Protein AF-A0A7S1I0Z5-F1 (afdb_monomer_lite)

Secondary structure (DSSP, 8-state):
--PPP-PPPHHHHHHHHHHHHHHHHHHHHHHHTT----------------------------S-----TTS--------HHHHHHHHHHHHHHTS-BTTB--GGGTS---HHHHT-TTHHHH-SS---HHHHHHHHHT-

Organism: NCBI:txid73025

Foldseek 3Di:
DDDPPDDPDPVVVVVVVVVVVVVVVVVVVVVVVVPDDDDDDPDPDDDPPPPDPPPPPPPPPPPPPPPPPPDDDPPPVCPVVVLVVVLVVLVVLPDDDVVDDSVCQADWDDCVVVVNVCCCVVPVDTHGSVVVNVVSVVD

InterPro domains:
  IPR001487 Bromodomain [PF00439] (101-138)
  IPR001487 Bromodomain [PR00503] (100-113)
  IPR001487 Bromodomain [PR00503] (116-132)
  IPR001487 Bromodomain [PS50014] (104-139)
  IPR036427 Bromodomain-like superfamily [G3DSA:1.20.920.10] (64-139)
  IPR036427 Bromodomain-like superfamily [SSF47370] (80-138)

Structure (mmCIF, N/CA/C/O backbone):
data_AF-A0A7S1I0Z5-F1
#
_entry.id   AF-A0A7S1I0Z5-F1
#
loop_
_atom_site.group_PDB
_atom_site.id
_atom_site.type_symbol
_atom_site.label_atom_id
_atom_site.label_alt_id
_atom_site.label_comp_id
_atom_site.label_asym_id
_atom_site.label_entity_id
_atom_site.label_seq_id
_atom_site.pdbx_PDB_ins_code
_atom_site.Cartn_x
_atom_site.Cartn_y
_atom_site.Cartn_z
_atom_site.occupancy
_atom_site.B_iso_or_equiv
_atom_site.auth_seq_id
_atom_site.auth_comp_id
_atom_site.auth_asym_id
_atom_site.auth_atom_id
_atom_site.pdbx_PDB_model_num
ATOM 1 N N . SER A 1 1 ? 22.969 24.086 43.406 1.00 41.25 1 SER A N 1
ATOM 2 C CA . SER A 1 1 ? 24.253 24.355 42.735 1.00 41.25 1 SER A CA 1
ATOM 3 C C . SER A 1 1 ? 24.110 23.942 41.281 1.00 41.25 1 SER A C 1
ATOM 5 O O . SER A 1 1 ? 24.005 22.753 41.014 1.00 41.25 1 SER A O 1
ATOM 7 N N . SER A 1 2 ? 23.937 24.904 40.372 1.00 49.56 2 SER A N 1
ATOM 8 C CA . SER A 1 2 ? 23.785 24.646 38.935 1.00 49.56 2 SER A CA 1
ATOM 9 C C . SER A 1 2 ? 25.154 24.818 38.287 1.00 49.56 2 SER A C 1
ATOM 11 O O . SER A 1 2 ? 25.699 25.920 38.297 1.00 49.56 2 SER A O 1
ATOM 13 N N . VAL A 1 3 ? 25.748 23.727 37.805 1.00 53.19 3 VAL A N 1
ATOM 14 C CA . VAL A 1 3 ? 27.011 23.775 37.058 1.00 53.19 3 VAL A CA 1
ATOM 15 C C . VAL A 1 3 ? 26.687 24.318 35.661 1.00 53.19 3 VAL A C 1
ATOM 17 O O . VAL A 1 3 ? 25.882 23.696 34.965 1.00 53.19 3 VAL A O 1
ATOM 20 N N . PRO A 1 4 ? 27.258 25.453 35.221 1.00 53.59 4 PRO A N 1
ATOM 21 C CA . PRO A 1 4 ? 27.030 25.932 33.863 1.00 53.59 4 PRO A CA 1
ATOM 22 C C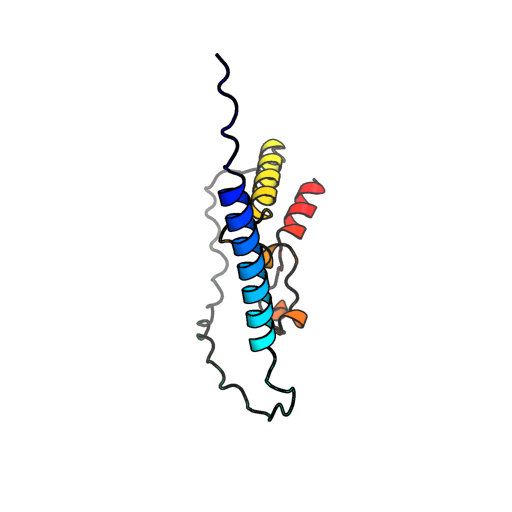 . PRO A 1 4 ? 27.631 24.940 32.850 1.00 53.59 4 PRO A C 1
ATOM 24 O O . PRO A 1 4 ? 28.659 24.315 33.138 1.00 53.59 4 PRO A O 1
ATOM 27 N N . PRO A 1 5 ? 27.028 24.774 31.658 1.00 59.75 5 PRO A N 1
ATOM 28 C CA . PRO A 1 5 ? 27.592 23.908 30.630 1.00 59.75 5 PRO A CA 1
ATOM 29 C C . PRO A 1 5 ? 28.998 24.400 30.273 1.00 59.75 5 PRO A C 1
ATOM 31 O O . PRO A 1 5 ? 29.197 25.593 30.039 1.00 59.75 5 PRO A O 1
ATOM 34 N N . ARG A 1 6 ? 29.978 23.482 30.255 1.00 69.00 6 ARG A N 1
ATOM 35 C CA . ARG A 1 6 ? 31.368 23.785 29.883 1.00 69.00 6 ARG A CA 1
ATOM 36 C C . ARG A 1 6 ? 31.373 24.507 28.540 1.00 69.00 6 ARG A C 1
ATOM 38 O O . ARG A 1 6 ? 31.072 23.909 27.508 1.00 69.00 6 ARG A O 1
ATOM 45 N N . THR A 1 7 ? 31.737 25.781 28.556 1.00 73.19 7 THR A N 1
ATOM 46 C CA . THR A 1 7 ? 32.052 26.514 27.338 1.00 73.19 7 THR A CA 1
ATOM 47 C C . THR A 1 7 ? 33.266 25.834 26.709 1.00 73.19 7 THR A C 1
ATOM 49 O O . THR A 1 7 ? 34.292 25.623 27.358 1.00 73.19 7 THR A O 1
ATOM 52 N N . MET A 1 8 ? 33.132 25.380 25.462 1.00 75.06 8 MET A N 1
ATOM 53 C CA . MET A 1 8 ? 34.279 24.837 24.740 1.00 75.06 8 MET A CA 1
ATOM 54 C C . MET A 1 8 ? 35.294 25.955 24.520 1.00 75.06 8 MET A C 1
ATOM 56 O O . MET A 1 8 ? 34.920 27.063 24.135 1.00 75.06 8 MET A O 1
ATOM 60 N N . ASP A 1 9 ? 36.567 25.635 24.740 1.00 86.12 9 ASP A N 1
ATOM 61 C CA . ASP A 1 9 ? 37.689 26.510 24.414 1.00 86.12 9 ASP A CA 1
ATOM 62 C C . ASP A 1 9 ? 37.530 27.055 22.974 1.00 86.12 9 ASP A C 1
ATOM 64 O O . ASP A 1 9 ? 37.335 26.258 22.042 1.00 86.12 9 ASP A O 1
ATOM 68 N N . PRO A 1 10 ? 37.591 28.387 22.765 1.00 82.75 10 PRO A N 1
ATOM 69 C CA . PRO A 1 10 ? 37.510 29.009 21.447 1.00 82.75 10 PRO A CA 1
ATOM 70 C C . PRO A 1 10 ? 38.443 28.383 20.403 1.00 82.75 10 PRO A C 1
ATOM 72 O O . PRO A 1 10 ? 38.067 28.302 19.232 1.00 82.75 10 PRO A O 1
ATOM 75 N N . ALA A 1 11 ? 39.624 27.903 20.807 1.00 85.69 11 ALA A N 1
ATOM 76 C CA . ALA A 1 11 ? 40.563 27.228 19.915 1.00 85.69 11 ALA A CA 1
ATOM 77 C C . ALA A 1 11 ? 40.014 25.878 19.430 1.00 85.69 11 ALA A C 1
ATOM 79 O O . ALA A 1 11 ? 39.984 25.616 18.229 1.00 85.69 11 ALA A O 1
ATOM 80 N N . LYS A 1 12 ? 39.465 25.062 20.339 1.00 83.12 12 LYS A N 1
ATOM 81 C CA . LYS A 1 12 ? 38.827 23.779 19.990 1.00 83.12 12 LYS A CA 1
ATOM 82 C C . LYS A 1 12 ? 37.587 23.965 19.122 1.00 83.12 12 LYS A C 1
ATOM 84 O O . LYS A 1 12 ? 37.318 23.144 18.250 1.00 83.12 12 LYS A O 1
ATOM 89 N N . ARG A 1 13 ? 36.837 25.051 19.331 1.00 83.06 13 ARG A N 1
ATOM 90 C CA . ARG A 1 13 ? 35.682 25.383 18.487 1.00 83.06 13 ARG A CA 1
ATOM 91 C C . ARG A 1 13 ? 36.106 25.748 17.065 1.00 83.06 13 ARG A C 1
ATOM 93 O O . ARG A 1 13 ? 35.442 25.318 16.128 1.00 83.06 13 ARG A O 1
ATOM 100 N N . LYS A 1 14 ? 37.187 26.520 16.901 1.00 87.94 14 LYS A N 1
ATOM 101 C CA . LYS A 1 14 ? 37.747 26.855 15.581 1.00 87.94 14 LYS A CA 1
ATOM 102 C C . LYS A 1 14 ? 38.268 25.613 14.859 1.00 87.94 14 LYS A C 1
ATOM 104 O O . LYS A 1 14 ? 37.960 25.443 13.685 1.00 87.94 14 LYS A O 1
ATOM 109 N N . GLU A 1 15 ? 38.959 24.730 15.576 1.00 91.62 15 GLU A N 1
ATOM 110 C CA . GLU A 1 15 ? 39.469 23.468 15.028 1.00 91.62 15 GLU A CA 1
ATOM 111 C C . GLU A 1 15 ? 38.338 22.570 14.512 1.00 91.62 15 GLU A C 1
ATOM 113 O O . GLU A 1 15 ? 38.366 22.108 13.374 1.00 91.62 15 GLU A O 1
ATOM 118 N N . LEU A 1 16 ? 37.270 22.408 15.299 1.00 86.81 16 LEU A N 1
ATOM 119 C CA . LEU A 1 16 ? 36.104 21.624 14.887 1.00 86.81 16 LEU A CA 1
ATOM 120 C C . LEU A 1 16 ? 35.424 22.202 13.633 1.00 86.81 16 LEU A C 1
ATOM 122 O O . LEU A 1 16 ? 34.942 21.459 12.780 1.00 86.81 16 LEU A O 1
ATOM 126 N N . LEU A 1 17 ? 35.394 23.531 13.510 1.00 84.38 17 LEU A N 1
ATOM 127 C CA . LEU A 1 17 ? 34.814 24.230 12.362 1.00 84.38 17 LEU A CA 1
ATOM 128 C C . LEU A 1 17 ? 35.656 24.023 11.092 1.00 84.38 17 LEU A C 1
ATOM 130 O O . LEU A 1 17 ? 35.101 23.757 10.025 1.00 84.38 17 LEU A O 1
ATOM 134 N N . LEU A 1 18 ? 36.986 24.064 11.219 1.00 91.00 18 LEU A N 1
ATOM 135 C CA . LEU A 1 18 ? 37.918 23.737 10.135 1.00 91.00 18 LEU A CA 1
ATOM 136 C C . LEU A 1 18 ? 37.775 22.275 9.696 1.00 91.00 18 LEU A C 1
ATOM 138 O O . LEU A 1 18 ? 37.704 21.989 8.499 1.00 91.00 18 LEU A O 1
ATOM 142 N N . GLN A 1 19 ? 37.639 21.356 10.652 1.00 92.94 19 GLN A N 1
ATOM 143 C CA . GLN A 1 19 ? 37.443 19.938 10.367 1.00 92.94 19 GLN A CA 1
ATOM 144 C C . GLN A 1 19 ? 36.105 19.677 9.651 1.00 92.94 19 GLN A C 1
ATOM 146 O O . GLN A 1 19 ? 36.057 18.909 8.690 1.00 92.94 19 GLN A O 1
ATOM 151 N N . ALA A 1 20 ? 35.028 20.362 10.048 1.00 90.94 20 ALA A N 1
ATOM 152 C CA . ALA A 1 20 ? 33.721 20.259 9.398 1.00 90.94 20 ALA A CA 1
ATOM 153 C C . ALA A 1 20 ? 33.731 20.777 7.947 1.00 90.94 20 ALA A C 1
ATOM 155 O O . ALA A 1 20 ? 33.099 20.177 7.074 1.00 90.94 20 ALA A O 1
ATOM 156 N N . HIS A 1 21 ? 34.454 21.866 7.669 1.00 93.44 21 HIS A N 1
ATOM 157 C CA . HIS A 1 21 ? 34.619 22.380 6.306 1.00 93.44 21 HIS A CA 1
ATOM 158 C C . HIS A 1 21 ? 35.435 21.417 5.434 1.00 93.44 21 HIS A C 1
ATOM 160 O O . HIS A 1 21 ? 34.991 21.068 4.343 1.00 93.44 21 HIS A O 1
ATOM 166 N N . SER A 1 22 ? 36.539 20.878 5.958 1.00 91.06 22 SER A N 1
ATOM 167 C CA . SER A 1 22 ? 37.363 19.881 5.258 1.00 91.06 22 SER A CA 1
ATOM 168 C C . SER A 1 22 ? 36.575 18.617 4.877 1.00 91.06 22 SER A C 1
ATOM 170 O O . SER A 1 22 ? 36.661 18.132 3.747 1.00 91.06 22 SER A O 1
ATOM 172 N N . LEU A 1 23 ? 35.723 18.111 5.778 1.00 87.94 23 LEU A N 1
ATOM 173 C CA . LEU A 1 23 ? 34.843 16.973 5.483 1.00 87.94 23 LEU A CA 1
ATOM 174 C C . LEU A 1 23 ? 33.826 17.287 4.376 1.00 87.94 23 LEU A C 1
ATOM 176 O O . LEU A 1 23 ? 33.535 16.425 3.543 1.00 87.94 23 LEU A O 1
ATOM 180 N N . ARG A 1 24 ? 33.305 18.519 4.336 1.00 88.06 24 ARG A N 1
ATOM 181 C CA . ARG A 1 24 ? 32.387 18.975 3.285 1.00 88.06 24 ARG A CA 1
ATOM 182 C C . ARG A 1 24 ? 33.078 19.050 1.923 1.00 88.06 24 ARG A C 1
ATOM 184 O O . ARG A 1 24 ? 32.478 18.644 0.931 1.00 88.06 24 ARG A O 1
ATOM 191 N N . ASP A 1 25 ? 34.322 19.511 1.872 1.00 89.31 25 ASP A N 1
ATOM 192 C CA . ASP A 1 25 ? 35.093 19.580 0.625 1.00 89.31 25 ASP A CA 1
ATOM 193 C C . ASP A 1 25 ? 35.482 18.182 0.125 1.00 89.31 25 ASP A C 1
ATOM 195 O O . ASP A 1 25 ? 35.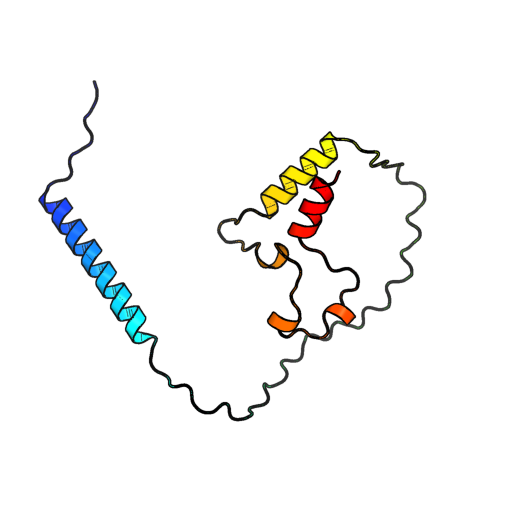353 17.885 -1.064 1.00 89.31 25 ASP A O 1
ATOM 199 N N . LYS A 1 26 ? 35.821 17.266 1.042 1.00 87.12 26 LYS A N 1
ATOM 200 C CA . LYS A 1 26 ? 36.058 15.852 0.716 1.00 87.12 26 LYS A CA 1
ATOM 201 C C . LYS A 1 26 ? 34.816 15.175 0.123 1.00 87.12 26 LYS A C 1
ATOM 203 O O . LYS A 1 26 ? 34.945 14.389 -0.812 1.00 87.12 26 LYS A O 1
ATOM 208 N N . ALA A 1 27 ? 33.619 15.495 0.621 1.00 82.00 27 ALA A N 1
ATOM 209 C CA . ALA A 1 27 ? 32.362 14.960 0.092 1.00 82.00 27 ALA A CA 1
ATOM 210 C C . ALA A 1 27 ? 32.038 15.480 -1.322 1.00 82.00 27 ALA A C 1
ATOM 212 O O . ALA A 1 27 ? 31.580 14.707 -2.164 1.00 82.00 27 ALA A O 1
ATOM 213 N N . LYS A 1 28 ? 32.324 16.758 -1.611 1.00 80.88 28 LYS A N 1
ATOM 214 C CA . LYS A 1 28 ? 32.154 17.336 -2.956 1.00 80.88 28 LYS A CA 1
ATOM 215 C C . LYS A 1 28 ? 33.093 16.686 -3.972 1.00 80.88 28 LYS A C 1
ATOM 217 O O . LYS A 1 28 ? 32.634 16.241 -5.019 1.00 80.88 28 LYS A O 1
ATOM 222 N N . ASN A 1 29 ? 34.369 16.525 -3.622 1.00 76.56 29 ASN A N 1
ATOM 223 C CA . ASN A 1 29 ? 35.348 15.890 -4.505 1.00 76.56 29 ASN A CA 1
ATOM 224 C C . ASN A 1 29 ? 35.021 14.410 -4.781 1.00 76.56 29 ASN A C 1
ATOM 226 O O . ASN A 1 29 ? 35.193 13.927 -5.898 1.00 76.56 29 ASN A O 1
ATOM 230 N N . LEU A 1 30 ? 34.483 13.693 -3.787 1.00 73.06 30 LEU A N 1
ATOM 231 C CA . LEU A 1 30 ? 34.032 12.313 -3.975 1.0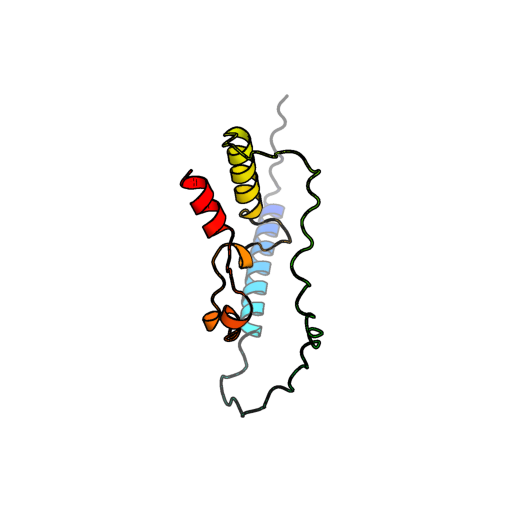0 73.06 30 LEU A CA 1
ATOM 232 C C . LEU A 1 30 ? 32.849 12.221 -4.955 1.00 73.06 30 LEU A C 1
ATOM 234 O O . LEU A 1 30 ? 32.775 11.261 -5.715 1.00 73.06 30 LEU A O 1
ATOM 238 N N . SER A 1 31 ? 31.958 13.220 -4.969 1.00 66.00 31 SER A N 1
ATOM 239 C CA . SER A 1 31 ? 30.845 13.284 -5.928 1.00 66.00 31 SER A CA 1
ATOM 240 C C . SER A 1 31 ? 31.305 13.573 -7.361 1.00 66.00 31 SER A C 1
ATOM 242 O O . SER A 1 31 ? 30.776 12.986 -8.300 1.00 66.00 31 SER A O 1
ATOM 244 N N . GLU A 1 32 ? 32.345 14.392 -7.532 1.00 66.12 32 GLU A N 1
ATOM 245 C CA . GLU A 1 32 ? 32.926 14.708 -8.846 1.00 66.12 32 GLU A CA 1
ATOM 246 C C . GLU A 1 32 ? 33.668 13.510 -9.457 1.00 66.12 32 GLU A C 1
ATOM 248 O O . GLU A 1 32 ? 33.699 13.343 -10.675 1.00 66.12 32 GLU A O 1
ATOM 253 N N . LYS A 1 33 ? 34.214 12.623 -8.614 1.00 62.16 33 LYS A N 1
ATOM 254 C CA . LYS A 1 33 ? 34.919 11.407 -9.047 1.00 62.16 33 LYS A CA 1
ATOM 255 C C . LYS A 1 33 ? 33.988 10.282 -9.529 1.00 62.16 33 LYS A C 1
ATOM 257 O O . LYS A 1 33 ? 34.469 9.269 -10.027 1.00 62.16 33 LYS A O 1
ATOM 262 N N . ILE A 1 34 ? 32.669 10.437 -9.381 1.00 61.47 34 ILE A N 1
ATOM 263 C CA . ILE A 1 34 ? 31.665 9.452 -9.827 1.00 61.47 34 ILE A CA 1
ATOM 264 C C . ILE A 1 34 ? 31.159 9.765 -11.251 1.00 61.47 34 ILE A C 1
ATOM 266 O O . ILE A 1 34 ? 30.564 8.908 -11.900 1.00 61.47 34 ILE A O 1
ATOM 270 N N . THR A 1 35 ? 31.444 10.948 -11.802 1.00 57.50 35 THR A N 1
ATOM 271 C CA . THR A 1 35 ? 30.915 11.380 -13.106 1.00 57.50 35 THR A CA 1
ATOM 272 C C . THR A 1 35 ? 31.951 11.339 -14.227 1.00 57.50 35 THR A C 1
ATOM 274 O O . THR A 1 35 ? 32.275 12.377 -14.801 1.00 57.50 35 THR A O 1
ATOM 277 N N . HIS A 1 36 ? 32.439 10.148 -14.588 1.00 46.91 36 HIS A N 1
ATOM 278 C CA . HIS A 1 36 ? 32.981 9.908 -15.935 1.00 46.91 36 HIS A CA 1
ATOM 279 C C . HIS A 1 36 ? 32.721 8.463 -16.399 1.00 46.91 36 HIS A C 1
ATOM 281 O O . HIS A 1 36 ? 33.500 7.560 -16.117 1.00 46.91 36 HIS A O 1
ATOM 287 N N . GLU A 1 37 ? 31.630 8.263 -17.140 1.00 43.72 37 GLU A N 1
ATOM 288 C CA . GLU A 1 37 ? 31.586 7.392 -18.326 1.00 43.72 37 GLU A CA 1
ATOM 289 C C . GLU A 1 37 ? 30.398 7.855 -19.194 1.00 43.72 37 GLU A C 1
ATOM 291 O O . GLU A 1 37 ? 29.298 8.065 -18.667 1.00 43.72 37 GLU A O 1
ATOM 296 N N . PRO A 1 38 ? 30.605 8.127 -20.494 1.00 44.91 38 PRO A N 1
ATOM 297 C CA . PRO A 1 38 ? 29.603 8.743 -21.343 1.00 44.91 38 PRO A CA 1
ATOM 298 C C . PRO A 1 38 ? 28.509 7.747 -21.731 1.00 44.91 38 PRO A C 1
ATOM 300 O O . PRO A 1 38 ? 28.752 6.580 -22.031 1.00 44.91 38 PRO A O 1
ATOM 303 N N . ALA A 1 39 ? 27.283 8.252 -21.834 1.00 48.47 39 ALA A N 1
ATOM 304 C CA . ALA A 1 39 ? 26.208 7.572 -22.533 1.00 48.47 39 ALA A CA 1
ATOM 305 C C . ALA A 1 39 ? 26.579 7.406 -24.018 1.00 48.47 39 ALA A C 1
ATOM 307 O O . ALA A 1 39 ? 26.369 8.310 -24.821 1.00 48.47 39 ALA A O 1
ATOM 308 N N . SER A 1 40 ? 27.116 6.249 -24.411 1.00 45.69 40 SER A N 1
ATOM 309 C CA . SER A 1 40 ? 27.041 5.805 -25.802 1.00 45.69 40 SER A CA 1
ATOM 310 C C . SER A 1 40 ? 27.133 4.283 -25.936 1.00 45.69 40 SER A C 1
ATOM 312 O O . SER A 1 40 ? 28.034 3.639 -25.413 1.00 45.69 40 SER A O 1
ATOM 314 N N . LYS A 1 41 ? 26.189 3.747 -26.722 1.00 40.09 41 LYS A N 1
ATOM 315 C CA . LYS A 1 41 ? 26.111 2.383 -27.274 1.00 40.09 41 LYS A CA 1
ATOM 316 C C . LYS A 1 41 ? 25.665 1.281 -26.307 1.00 40.09 41 LYS A C 1
ATOM 318 O O . LYS A 1 41 ? 26.431 0.408 -25.910 1.00 40.09 41 LYS A O 1
ATOM 323 N N . ALA A 1 42 ? 24.348 1.208 -26.109 1.00 39.19 42 ALA A N 1
ATOM 324 C CA . ALA A 1 42 ? 23.682 -0.068 -25.870 1.00 39.19 42 ALA A CA 1
ATOM 325 C C . ALA A 1 42 ? 23.792 -0.933 -27.140 1.00 39.19 42 ALA A C 1
ATOM 327 O O . ALA A 1 42 ? 22.894 -0.983 -27.979 1.00 39.19 42 ALA A O 1
ATOM 328 N N . ALA A 1 43 ? 24.939 -1.593 -27.309 1.00 45.50 43 ALA A N 1
ATOM 329 C CA . ALA A 1 43 ? 25.006 -2.796 -28.111 1.00 45.50 43 ALA A CA 1
ATOM 330 C C . ALA A 1 43 ? 24.016 -3.797 -27.508 1.00 45.50 43 ALA A C 1
ATOM 332 O O . ALA A 1 43 ? 23.976 -3.988 -26.291 1.00 45.50 43 ALA A O 1
ATOM 333 N N . ASN A 1 44 ? 23.214 -4.404 -28.377 1.00 51.81 44 ASN A N 1
ATOM 334 C CA . ASN A 1 44 ? 22.279 -5.479 -28.089 1.00 51.81 44 ASN A CA 1
ATOM 335 C C . ASN A 1 44 ? 23.030 -6.694 -27.516 1.00 51.81 44 ASN A C 1
ATOM 337 O O . ASN A 1 44 ? 23.308 -7.670 -28.211 1.00 51.81 44 ASN A O 1
ATOM 341 N N . ARG A 1 45 ? 23.421 -6.619 -26.246 1.00 45.50 45 ARG A N 1
ATOM 342 C CA . ARG A 1 45 ? 23.967 -7.735 -25.494 1.00 45.50 45 ARG A CA 1
ATOM 343 C C . ARG A 1 45 ? 22.788 -8.325 -24.750 1.00 45.50 45 ARG A C 1
ATOM 345 O O . ARG A 1 45 ? 22.410 -7.842 -23.686 1.00 45.50 45 ARG A O 1
ATOM 352 N N . LYS A 1 46 ? 22.173 -9.336 -25.372 1.00 43.91 46 LYS A N 1
ATOM 353 C CA . LYS A 1 46 ? 21.252 -10.258 -24.706 1.00 43.91 46 LYS A CA 1
ATOM 354 C C . LYS A 1 46 ? 21.854 -10.559 -23.335 1.00 43.91 46 LYS 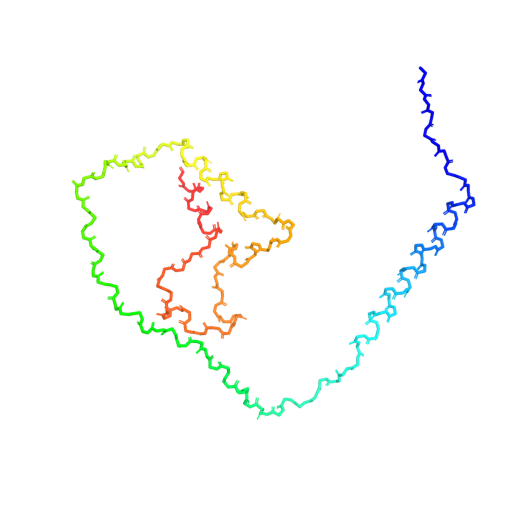A C 1
ATOM 356 O O . LYS A 1 46 ? 22.941 -11.136 -23.265 1.00 43.91 46 LYS A O 1
ATOM 361 N N . ARG A 1 47 ? 21.210 -10.089 -22.262 1.00 39.56 47 ARG A N 1
ATOM 362 C CA . ARG A 1 47 ? 21.559 -10.544 -20.917 1.00 39.56 47 ARG A CA 1
ATOM 363 C C . ARG A 1 47 ? 21.507 -12.072 -20.983 1.00 39.56 47 ARG A C 1
ATOM 365 O O . ARG A 1 47 ? 20.519 -12.582 -21.522 1.00 39.56 47 ARG A O 1
ATOM 372 N N . PRO A 1 48 ? 22.540 -12.795 -20.517 1.00 39.03 48 PRO A N 1
ATOM 373 C CA . PRO A 1 48 ? 22.368 -14.206 -20.233 1.00 39.03 48 PRO A CA 1
ATOM 374 C C . PRO A 1 48 ? 21.124 -14.276 -19.362 1.00 39.03 48 PRO A C 1
ATOM 376 O O . PRO A 1 48 ? 21.029 -13.538 -18.377 1.00 39.03 48 PRO A O 1
ATOM 379 N N . VAL A 1 49 ? 20.133 -15.042 -19.809 1.00 44.81 49 VAL A N 1
ATOM 380 C CA . VAL A 1 49 ? 18.989 -15.389 -18.983 1.00 44.81 49 VAL A CA 1
ATOM 381 C C . VAL A 1 49 ? 19.610 -15.990 -17.734 1.00 44.81 49 VAL A C 1
ATOM 383 O O . VAL A 1 49 ? 20.155 -17.087 -17.773 1.00 44.81 49 VAL A O 1
ATOM 386 N N . GLN A 1 50 ? 19.648 -15.209 -16.659 1.00 44.41 50 GLN A N 1
ATOM 387 C CA . GLN A 1 50 ? 19.825 -15.767 -15.341 1.00 44.41 50 GLN A CA 1
ATOM 388 C C . GLN A 1 50 ? 18.574 -16.611 -15.180 1.00 44.41 50 GLN A C 1
ATOM 390 O O . GLN A 1 50 ? 17.486 -16.051 -15.031 1.00 44.41 50 GLN A O 1
ATOM 395 N N . GLU A 1 51 ? 18.725 -17.919 -15.404 1.00 48.28 51 GLU A N 1
ATOM 396 C CA . GLU A 1 51 ? 17.667 -18.896 -15.205 1.00 48.28 51 GLU A CA 1
ATOM 397 C C . GLU A 1 51 ? 17.045 -18.566 -13.862 1.00 48.28 51 GLU A C 1
ATOM 399 O O . GLU A 1 51 ? 17.693 -18.616 -12.812 1.00 48.28 51 GLU A O 1
ATOM 404 N N . GLN A 1 52 ? 15.800 -18.101 -13.925 1.00 40.47 52 GLN A N 1
ATOM 405 C CA . GLN A 1 52 ? 14.999 -18.005 -12.730 1.00 40.47 52 GLN A CA 1
ATOM 406 C C . GLN A 1 52 ? 15.017 -19.403 -12.112 1.00 40.47 52 GLN A C 1
ATOM 408 O O . GLN A 1 52 ? 14.930 -20.375 -12.873 1.00 40.47 52 GLN A O 1
ATOM 413 N N . PRO A 1 53 ? 15.158 -19.541 -10.778 1.00 43.69 53 PRO A N 1
ATOM 414 C CA . PRO A 1 53 ? 14.879 -20.824 -10.168 1.00 43.69 53 PRO A CA 1
ATOM 415 C C . PRO A 1 53 ? 13.495 -21.196 -10.671 1.00 43.69 53 PRO A C 1
ATOM 417 O O . PRO A 1 53 ? 12.552 -20.419 -10.506 1.00 43.69 53 PRO A O 1
ATOM 420 N N . VAL A 1 54 ? 13.439 -22.312 -11.396 1.00 39.09 54 VAL A N 1
ATOM 421 C CA . VAL A 1 54 ? 12.208 -22.927 -11.863 1.00 39.09 54 VAL A CA 1
ATOM 422 C C . VAL A 1 54 ? 11.321 -22.912 -10.633 1.00 39.09 54 VAL A C 1
ATOM 424 O O . VAL A 1 54 ? 11.628 -23.584 -9.645 1.00 39.09 54 VAL A O 1
ATOM 427 N N . TYR A 1 55 ? 10.310 -22.044 -10.617 1.00 54.25 55 TYR A N 1
ATOM 428 C CA . TYR A 1 55 ? 9.242 -22.189 -9.654 1.00 54.25 55 TYR A CA 1
ATOM 429 C C . TYR A 1 55 ? 8.694 -23.550 -10.030 1.00 54.25 55 TYR A C 1
ATOM 431 O O . TYR A 1 55 ? 8.086 -23.700 -11.089 1.00 54.25 55 TYR A O 1
ATOM 439 N N . ALA A 1 56 ? 9.092 -24.564 -9.253 1.00 44.09 56 ALA A N 1
ATOM 440 C CA . ALA A 1 56 ? 8.574 -25.906 -9.384 1.00 44.09 56 ALA A CA 1
ATOM 441 C C . ALA A 1 56 ? 7.084 -25.712 -9.572 1.00 44.09 56 ALA A C 1
ATOM 443 O O . ALA A 1 56 ? 6.483 -24.979 -8.778 1.00 44.09 56 ALA A O 1
ATOM 444 N N . GLU A 1 57 ? 6.580 -26.219 -10.698 1.00 46.75 57 GLU A N 1
ATOM 445 C CA . GLU A 1 57 ? 5.179 -26.177 -11.062 1.00 46.75 57 GLU A CA 1
ATOM 446 C C . GLU A 1 5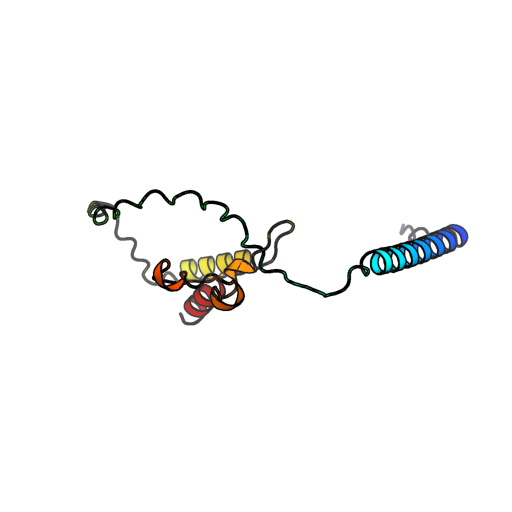7 ? 4.417 -26.341 -9.757 1.00 46.75 57 GLU A C 1
ATOM 448 O O . GLU A 1 57 ? 4.553 -27.372 -9.090 1.00 46.75 57 GLU A O 1
ATOM 453 N N . LEU A 1 58 ? 3.783 -25.258 -9.289 1.00 50.09 58 LEU A N 1
ATOM 454 C CA . LEU A 1 58 ? 2.927 -25.361 -8.130 1.00 50.09 58 LEU A CA 1
ATOM 455 C C . LEU A 1 58 ? 1.851 -26.294 -8.647 1.00 50.09 58 LEU A C 1
ATOM 457 O O . LEU A 1 58 ? 0.949 -25.852 -9.359 1.00 50.09 58 LEU A O 1
ATOM 461 N N . THR A 1 59 ? 2.007 -27.591 -8.358 1.00 44.19 59 THR A N 1
ATOM 462 C CA . THR A 1 59 ? 0.938 -28.574 -8.408 1.00 44.19 59 THR A CA 1
ATOM 463 C C . THR A 1 59 ? -0.279 -27.807 -7.943 1.00 44.19 59 THR A C 1
ATOM 465 O O . THR A 1 59 ? -0.165 -27.202 -6.865 1.00 44.19 59 THR A O 1
ATOM 468 N N . PRO A 1 60 ? -1.351 -27.707 -8.754 1.00 48.12 60 PRO A N 1
ATOM 469 C CA . PRO A 1 60 ? -2.509 -26.924 -8.374 1.00 48.12 60 PRO A CA 1
ATOM 470 C C . PRO A 1 60 ? -2.836 -27.394 -6.975 1.00 48.12 60 PRO A C 1
ATOM 472 O O . PRO A 1 60 ? -3.068 -28.591 -6.782 1.00 48.12 60 PRO A O 1
ATOM 475 N N . ALA A 1 61 ? -2.658 -26.496 -5.999 1.00 52.25 61 ALA A N 1
ATOM 476 C CA . ALA A 1 61 ? -2.889 -26.842 -4.616 1.00 52.25 61 ALA A CA 1
ATOM 477 C C . ALA A 1 61 ? -4.270 -27.473 -4.636 1.00 52.25 61 ALA A C 1
ATOM 479 O O . ALA A 1 61 ? -5.212 -26.860 -5.155 1.00 52.25 61 ALA A O 1
ATOM 480 N N . ALA A 1 62 ? -4.326 -28.742 -4.225 1.00 52.47 62 ALA A N 1
ATOM 481 C CA . ALA A 1 62 ? -5.559 -29.489 -4.103 1.00 52.47 62 ALA A CA 1
ATOM 482 C C . ALA A 1 62 ? -6.632 -28.540 -3.551 1.00 52.47 62 ALA A C 1
ATOM 484 O O . ALA A 1 62 ? -6.272 -27.676 -2.737 1.00 52.47 62 ALA A O 1
ATOM 485 N N . PRO A 1 63 ? -7.899 -28.639 -4.008 1.00 50.19 63 PRO A N 1
ATOM 486 C CA . PRO A 1 63 ? -8.968 -27.787 -3.497 1.00 50.19 63 PRO A CA 1
ATOM 487 C C . PRO A 1 63 ? -8.799 -27.734 -1.992 1.00 50.19 63 PRO A C 1
ATOM 489 O O . PRO A 1 63 ? -8.699 -28.802 -1.382 1.00 50.19 63 PRO A O 1
ATOM 492 N N . ALA A 1 64 ? -8.595 -26.516 -1.469 1.00 52.28 64 ALA A N 1
ATOM 493 C CA . ALA A 1 64 ? -8.290 -26.283 -0.068 1.00 52.28 64 ALA A CA 1
ATOM 494 C C . ALA A 1 64 ? -9.111 -27.283 0.732 1.00 52.28 64 ALA A C 1
ATOM 496 O O . ALA A 1 64 ? -10.335 -27.312 0.576 1.00 52.28 64 ALA A O 1
ATOM 497 N N . THR A 1 65 ? -8.424 -28.183 1.440 1.00 42.38 65 THR A N 1
ATOM 498 C CA . THR A 1 65 ? -9.068 -29.183 2.289 1.00 42.38 65 THR A CA 1
ATOM 499 C C . THR A 1 65 ? -10.243 -28.505 2.982 1.00 42.38 65 THR A C 1
ATOM 501 O O . THR A 1 65 ? -10.029 -27.384 3.468 1.00 42.38 65 THR A O 1
ATOM 504 N N . PRO A 1 66 ? -11.451 -29.104 3.002 1.00 47.00 66 PRO A N 1
ATOM 505 C CA . PRO A 1 66 ? -12.528 -28.609 3.841 1.00 47.00 66 PRO A CA 1
ATOM 506 C C . PRO A 1 66 ? -11.910 -28.362 5.206 1.00 47.00 66 PRO A C 1
ATOM 508 O O . PRO A 1 66 ? -11.348 -29.271 5.813 1.00 47.00 66 PRO A O 1
ATOM 511 N N . ILE A 1 67 ? -11.852 -27.091 5.582 1.00 53.97 67 ILE A N 1
ATOM 512 C CA . ILE A 1 67 ? -11.421 -26.672 6.904 1.00 53.97 67 ILE A CA 1
ATOM 513 C C . ILE A 1 67 ? -12.345 -27.450 7.830 1.00 53.97 67 ILE A C 1
ATOM 515 O O . ILE A 1 67 ? -13.552 -27.224 7.776 1.00 53.97 67 ILE A O 1
ATOM 519 N N . ASP A 1 68 ? -11.794 -28.432 8.545 1.00 45.19 68 ASP A N 1
ATOM 520 C CA . ASP A 1 68 ? -12.551 -29.306 9.434 1.00 45.19 68 ASP A CA 1
ATOM 521 C C . ASP A 1 68 ? -13.523 -28.455 10.262 1.00 45.19 68 ASP A C 1
ATOM 523 O O . ASP A 1 68 ? -13.125 -27.461 10.882 1.00 45.19 68 ASP A O 1
ATOM 527 N N . GLU A 1 69 ? -14.800 -28.837 10.226 1.00 51.34 69 GLU A N 1
ATOM 528 C CA . GLU A 1 69 ? -15.958 -28.208 10.874 1.00 51.34 69 GLU A CA 1
ATOM 529 C C . GLU A 1 69 ? -15.897 -28.314 12.415 1.00 51.34 69 GLU A C 1
ATOM 531 O O . GLU A 1 69 ? -16.852 -28.720 13.074 1.00 51.34 69 GLU A O 1
ATOM 536 N N . ALA A 1 70 ? -14.763 -27.964 13.025 1.00 50.47 70 ALA A N 1
ATOM 537 C CA . ALA A 1 70 ? -14.560 -28.016 14.472 1.00 50.47 70 ALA A CA 1
ATOM 538 C C . ALA A 1 70 ? -13.658 -26.892 15.021 1.00 50.47 70 ALA A C 1
ATOM 540 O O . ALA A 1 70 ? -13.074 -27.034 16.096 1.00 50.47 70 ALA A O 1
ATOM 541 N N . ALA A 1 71 ? -13.547 -25.754 14.330 1.00 48.56 71 ALA A N 1
ATOM 542 C CA . ALA A 1 71 ? -12.874 -24.567 14.855 1.00 48.56 71 ALA A CA 1
ATOM 543 C C . ALA A 1 71 ? -13.880 -23.422 14.970 1.00 48.56 71 ALA A C 1
ATOM 545 O O . ALA A 1 71 ? -14.463 -22.990 13.980 1.00 48.56 71 ALA A O 1
ATOM 546 N N . GLY A 1 72 ? -14.101 -23.003 16.216 1.00 43.19 72 GLY A N 1
ATOM 547 C CA . GLY A 1 72 ? -15.189 -22.145 16.651 1.00 43.19 72 GLY A CA 1
ATOM 548 C C . GLY A 1 72 ? -15.455 -20.929 15.776 1.00 43.19 72 GLY A C 1
ATOM 549 O O . GLY A 1 72 ? -14.565 -20.337 15.170 1.00 43.19 72 GLY A O 1
ATOM 550 N N . ASP A 1 73 ? -16.728 -20.571 15.795 1.00 42.19 73 ASP A N 1
ATOM 551 C CA . ASP A 1 73 ? -17.353 -19.410 15.197 1.00 42.19 73 ASP A CA 1
ATOM 552 C C . ASP A 1 73 ? -16.605 -18.122 15.604 1.00 42.19 73 ASP A C 1
ATOM 554 O O . ASP A 1 73 ? -16.990 -17.407 16.531 1.00 42.19 73 ASP A O 1
ATOM 558 N N . PHE A 1 74 ? -15.476 -17.820 14.952 1.00 49.06 74 PHE A N 1
ATOM 559 C CA . PHE A 1 74 ? -14.812 -16.529 15.084 1.00 49.06 74 PHE A CA 1
ATOM 560 C C . PHE A 1 74 ? -15.587 -15.554 14.212 1.00 49.06 74 PHE A C 1
ATOM 562 O O . PHE A 1 74 ? -15.129 -15.087 13.166 1.00 49.06 74 PHE A O 1
ATOM 569 N N . HIS A 1 75 ? -16.800 -15.249 14.664 1.00 57.44 75 HIS A N 1
ATOM 570 C CA . HIS A 1 75 ? -17.508 -14.061 14.260 1.00 57.44 75 HIS A CA 1
ATOM 571 C C . HIS A 1 75 ? -16.569 -12.883 14.554 1.00 57.44 75 HIS A C 1
ATOM 573 O O . HIS A 1 75 ? -16.525 -12.335 15.655 1.00 57.44 75 HIS A O 1
ATOM 579 N N . PHE A 1 76 ? -15.833 -12.428 13.534 1.00 52.31 76 PHE A N 1
ATOM 580 C CA . PHE A 1 76 ? -15.304 -11.068 13.455 1.00 52.31 76 PHE A CA 1
ATOM 581 C C . PHE A 1 76 ? -16.502 -10.116 13.281 1.00 52.31 76 PHE A C 1
ATOM 583 O O . PHE A 1 76 ? -16.556 -9.291 12.370 1.00 52.31 76 PHE A O 1
ATOM 590 N N . SER A 1 77 ? -17.537 -10.269 14.112 1.00 54.59 77 SER A N 1
ATOM 591 C CA . SER A 1 77 ? -18.689 -9.394 14.177 1.00 54.59 77 SER A CA 1
ATOM 592 C C . SER A 1 77 ? -18.208 -8.105 14.808 1.00 54.59 77 SER A C 1
ATOM 594 O O . SER A 1 77 ? -18.351 -7.881 16.003 1.00 54.59 77 SER A O 1
ATOM 596 N N . GLN A 1 78 ? -17.555 -7.287 13.987 1.00 59.59 78 GLN A N 1
ATOM 597 C CA . GLN A 1 78 ? -17.388 -5.863 14.210 1.00 59.59 78 GLN A CA 1
ATOM 598 C C . GLN A 1 78 ? -16.931 -5.508 15.628 1.00 59.59 78 GLN A C 1
ATOM 600 O O . GLN A 1 78 ? -17.442 -4.550 16.188 1.00 59.59 78 GLN A O 1
ATOM 605 N N . ALA A 1 79 ? -15.991 -6.249 16.226 1.00 64.12 79 ALA A N 1
ATOM 606 C CA . ALA A 1 79 ? -15.411 -5.813 17.488 1.00 64.12 79 ALA A CA 1
ATOM 607 C C . ALA A 1 79 ? -14.625 -4.526 17.177 1.00 64.12 79 ALA A C 1
ATOM 609 O O . ALA A 1 79 ? -13.554 -4.611 16.557 1.00 64.12 79 ALA A O 1
ATOM 610 N N . PRO A 1 80 ? -15.131 -3.328 17.541 1.00 69.75 80 PRO A N 1
ATOM 611 C CA . PRO A 1 80 ? -14.507 -2.070 17.137 1.00 69.75 80 PRO A CA 1
ATOM 612 C C . PRO A 1 80 ? -13.067 -2.002 17.651 1.00 69.75 80 PRO A C 1
ATOM 614 O O . PRO A 1 80 ? -12.196 -1.407 17.023 1.00 69.75 80 PRO A O 1
ATOM 617 N N . ASP A 1 81 ? -12.785 -2.690 18.754 1.00 80.88 81 ASP A N 1
ATOM 618 C CA . ASP A 1 81 ? -11.466 -2.749 19.365 1.00 80.88 81 ASP A CA 1
ATOM 619 C C . ASP A 1 81 ? -10.480 -3.628 18.592 1.00 80.88 81 ASP A C 1
ATOM 621 O O . ASP A 1 81 ? -9.291 -3.315 18.559 1.00 80.88 81 ASP A O 1
ATOM 625 N N . ALA A 1 82 ? -10.944 -4.677 17.905 1.00 84.38 82 ALA A N 1
ATOM 626 C CA . ALA A 1 82 ? -10.092 -5.457 17.008 1.00 84.38 82 ALA A CA 1
ATOM 627 C C . ALA A 1 82 ? -9.697 -4.626 15.780 1.00 84.38 82 ALA A C 1
ATOM 629 O O . ALA A 1 82 ? -8.521 -4.559 15.431 1.00 84.38 82 ALA A O 1
ATOM 630 N N . LEU A 1 83 ? -10.650 -3.905 15.181 1.00 87.12 83 LEU A N 1
ATOM 631 C CA . LEU A 1 83 ? -10.377 -3.020 14.045 1.00 87.12 83 LEU A CA 1
ATOM 632 C C . LEU A 1 83 ? -9.448 -1.858 14.418 1.00 87.12 83 LEU A C 1
ATOM 634 O O . LEU A 1 83 ? -8.536 -1.547 13.652 1.00 87.12 83 LEU A O 1
ATOM 638 N N . LYS A 1 84 ? -9.611 -1.257 15.604 1.00 87.81 84 LYS A N 1
ATOM 639 C CA . LYS A 1 84 ? -8.673 -0.249 16.127 1.00 87.81 84 LYS A CA 1
ATOM 640 C C . LYS A 1 84 ? -7.256 -0.816 16.246 1.00 87.81 84 LYS A C 1
ATOM 642 O O . LYS A 1 84 ? -6.319 -0.193 15.754 1.00 87.81 84 LYS A O 1
ATOM 647 N N . LYS A 1 85 ? -7.099 -2.017 16.817 1.00 90.12 85 LYS A N 1
ATOM 648 C CA . LYS A 1 85 ? -5.796 -2.704 16.902 1.00 90.12 85 LYS A CA 1
ATOM 649 C C . LYS A 1 85 ? -5.198 -2.941 15.513 1.00 90.12 85 LYS A C 1
ATOM 651 O O . LYS A 1 85 ? -4.028 -2.632 15.300 1.00 90.12 85 LYS A O 1
ATOM 656 N N . CYS A 1 86 ? -5.995 -3.404 14.548 1.00 93.00 86 CYS A N 1
ATOM 657 C CA . CYS A 1 86 ? -5.553 -3.567 13.161 1.00 93.00 86 CYS A CA 1
ATOM 658 C C . CYS A 1 86 ? -5.078 -2.242 12.547 1.00 93.00 86 CYS A C 1
ATOM 660 O O . CYS A 1 86 ? -4.017 -2.214 11.927 1.00 93.00 86 CYS A O 1
ATOM 662 N N . LYS A 1 87 ? -5.804 -1.133 12.756 1.00 90.88 87 LYS A N 1
ATOM 663 C CA . LYS A 1 87 ? -5.384 0.203 12.293 1.00 90.88 87 LYS A CA 1
ATOM 664 C C . LYS A 1 87 ? -4.025 0.594 12.884 1.00 90.88 87 LYS A C 1
ATOM 666 O O . LYS A 1 87 ? -3.147 1.030 12.142 1.00 90.88 87 LYS A O 1
ATOM 671 N N . THR A 1 88 ? -3.814 0.377 14.185 1.00 93.00 88 THR A N 1
ATOM 672 C CA . THR A 1 88 ? -2.525 0.645 14.846 1.00 93.00 88 THR A CA 1
ATOM 673 C C . THR A 1 88 ? -1.389 -0.197 14.265 1.00 93.00 88 THR A C 1
ATOM 675 O O . THR A 1 88 ? -0.314 0.337 13.994 1.00 93.00 88 THR A O 1
ATOM 678 N N . LEU A 1 89 ? -1.622 -1.490 14.021 1.00 94.06 89 LEU A N 1
ATOM 679 C CA . LEU A 1 89 ? -0.626 -2.385 13.424 1.00 94.06 89 LEU A CA 1
ATOM 680 C C . LEU A 1 89 ? -0.254 -1.954 12.003 1.00 94.06 89 LEU A C 1
ATOM 682 O O . LEU A 1 89 ? 0.927 -1.827 11.690 1.00 94.06 89 LEU A O 1
ATOM 686 N N . ILE A 1 90 ? -1.242 -1.654 11.157 1.00 94.25 90 ILE A N 1
ATOM 687 C CA . ILE A 1 90 ? -0.987 -1.176 9.792 1.00 94.25 90 ILE A CA 1
ATOM 688 C C . ILE A 1 90 ? -0.225 0.153 9.814 1.00 94.25 90 ILE A C 1
ATOM 690 O O . ILE A 1 90 ? 0.720 0.328 9.046 1.00 94.25 90 ILE A O 1
ATOM 694 N N . ALA A 1 91 ? -0.571 1.076 10.715 1.00 91.56 91 ALA A N 1
ATOM 695 C CA . ALA A 1 91 ? 0.164 2.329 10.871 1.00 91.56 91 ALA A CA 1
ATOM 696 C C . ALA A 1 91 ? 1.624 2.104 11.303 1.00 91.56 91 ALA A C 1
ATOM 698 O O . ALA A 1 91 ? 2.508 2.827 10.848 1.00 91.56 91 ALA A O 1
ATOM 699 N N . ALA A 1 92 ? 1.896 1.103 12.146 1.00 92.19 92 ALA A N 1
ATOM 700 C CA . ALA A 1 92 ? 3.254 0.742 12.546 1.00 92.19 92 ALA A CA 1
ATOM 701 C C . ALA A 1 92 ? 4.064 0.132 11.389 1.00 92.19 92 ALA A C 1
ATOM 703 O O . ALA A 1 92 ? 5.219 0.510 11.206 1.00 92.19 92 ALA A O 1
ATOM 704 N N . LEU A 1 93 ? 3.453 -0.736 10.573 1.00 92.62 93 LEU A N 1
ATOM 705 C CA . LEU A 1 93 ? 4.081 -1.333 9.383 1.00 92.62 93 LEU A CA 1
ATOM 706 C C . LEU A 1 93 ? 4.394 -0.293 8.294 1.00 92.62 93 LEU A C 1
ATOM 708 O O . LEU A 1 93 ? 5.373 -0.411 7.559 1.00 92.62 93 LEU A O 1
ATOM 712 N N . LYS A 1 94 ? 3.576 0.757 8.196 1.00 90.81 94 LYS A N 1
ATOM 713 C CA . LYS A 1 94 ? 3.783 1.882 7.272 1.00 90.81 94 LYS A CA 1
ATOM 714 C C . LYS A 1 94 ? 4.824 2.896 7.747 1.00 90.81 94 LYS A C 1
ATOM 716 O O . LYS A 1 94 ? 5.175 3.789 6.983 1.00 90.81 94 LYS A O 1
ATOM 721 N N . LYS A 1 95 ? 5.338 2.795 8.972 1.00 89.81 95 LYS A N 1
ATOM 722 C CA . LYS A 1 95 ? 6.457 3.641 9.396 1.00 89.81 95 LYS A CA 1
ATOM 723 C C . LYS A 1 95 ? 7.773 3.033 8.904 1.00 89.81 95 LYS A C 1
ATOM 725 O O . LYS A 1 95 ? 7.936 1.824 9.024 1.00 89.81 95 LYS A O 1
ATOM 730 N N . PRO A 1 96 ? 8.719 3.837 8.396 1.00 85.94 96 PRO A N 1
ATOM 731 C CA . PRO A 1 96 ? 10.073 3.366 8.133 1.00 85.94 96 PRO A CA 1
ATOM 732 C C . PRO A 1 96 ? 10.747 2.935 9.437 1.00 85.94 96 PRO A C 1
ATOM 734 O O . PRO A 1 96 ? 10.669 3.648 10.441 1.00 85.94 96 PRO A O 1
ATOM 737 N N . TRP A 1 97 ? 11.425 1.791 9.419 1.00 86.50 97 TRP A N 1
ATOM 738 C CA . TRP A 1 97 ? 12.246 1.319 10.534 1.00 86.50 97 TRP A CA 1
ATOM 739 C C . TRP A 1 97 ? 13.723 1.347 10.126 1.00 86.50 97 TRP A C 1
ATOM 741 O O . TRP A 1 97 ? 14.038 1.091 8.961 1.00 86.50 97 TRP A O 1
ATOM 751 N N . PRO A 1 98 ? 14.662 1.646 11.042 1.00 87.50 98 PRO A N 1
ATOM 752 C CA . PRO A 1 98 ? 16.086 1.565 10.734 1.00 87.50 98 PRO A CA 1
ATOM 753 C C . PRO A 1 98 ? 16.450 0.172 10.205 1.00 87.50 98 PRO A C 1
ATOM 755 O O . PRO A 1 98 ? 16.170 -0.832 10.852 1.00 87.50 98 PRO A O 1
ATOM 758 N N . GLY A 1 99 ? 17.045 0.110 9.013 1.00 85.44 99 GLY A N 1
ATOM 759 C CA . GLY A 1 99 ? 17.401 -1.158 8.364 1.00 85.44 99 GLY A CA 1
ATOM 760 C C . GLY A 1 99 ? 16.252 -1.883 7.650 1.00 85.44 99 GLY A C 1
ATOM 761 O O . GLY A 1 99 ? 16.508 -2.905 7.021 1.00 85.44 99 GLY A O 1
ATOM 762 N N . TRP A 1 100 ? 15.021 -1.357 7.670 1.00 86.25 100 TRP A N 1
ATOM 763 C CA . TRP A 1 100 ? 13.883 -1.915 6.933 1.00 86.25 100 TRP A CA 1
ATOM 764 C C . TRP A 1 100 ? 13.192 -0.849 6.074 1.00 86.25 100 TRP A C 1
ATOM 766 O O . TRP A 1 100 ? 12.646 0.141 6.559 1.00 86.25 100 TRP A O 1
ATOM 776 N N . GLN A 1 101 ? 13.179 -1.090 4.762 1.00 85.69 101 GLN A N 1
ATOM 777 C CA . GLN A 1 101 ? 12.374 -0.344 3.799 1.00 85.69 101 GLN A CA 1
ATOM 778 C C . GLN A 1 101 ? 10.999 -0.998 3.604 1.00 85.69 101 GLN A C 1
ATOM 780 O O . GLN A 1 101 ? 10.893 -2.124 3.124 1.00 85.69 101 GLN A O 1
ATOM 785 N N . ASN A 1 102 ? 9.937 -0.276 3.946 1.00 89.75 102 ASN A N 1
ATOM 786 C CA . ASN A 1 102 ? 8.547 -0.707 3.773 1.00 89.75 102 ASN A CA 1
ATOM 787 C C . ASN A 1 102 ? 7.901 -0.207 2.462 1.00 89.75 102 ASN A C 1
ATOM 789 O O . ASN A 1 102 ? 6.830 -0.687 2.094 1.00 89.75 102 ASN A O 1
ATOM 793 N N . ASN A 1 103 ? 8.568 0.710 1.749 1.00 89.81 103 ASN A N 1
ATOM 794 C CA . ASN A 1 103 ? 8.132 1.314 0.482 1.00 89.81 103 ASN A CA 1
ATOM 795 C C . ASN A 1 103 ? 7.553 0.301 -0.536 1.00 89.81 103 ASN A C 1
ATOM 797 O O . ASN A 1 103 ? 6.472 0.582 -1.056 1.00 89.81 103 ASN A O 1
ATOM 801 N N . PRO A 1 104 ? 8.141 -0.900 -0.756 1.00 93.44 104 PRO A N 1
ATOM 802 C CA . PRO A 1 104 ? 7.596 -1.866 -1.720 1.00 93.44 104 PRO A CA 1
ATOM 803 C C . PRO A 1 104 ? 6.144 -2.293 -1.462 1.00 93.44 104 PRO A C 1
ATOM 805 O O . PRO A 1 104 ? 5.475 -2.759 -2.377 1.00 93.44 104 PRO A O 1
ATOM 808 N N . PHE A 1 105 ? 5.653 -2.135 -0.229 1.00 95.25 105 PHE A N 1
ATOM 809 C CA . PHE A 1 105 ? 4.302 -2.519 0.177 1.00 95.25 105 PHE A CA 1
ATOM 810 C C . PHE A 1 105 ? 3.396 -1.317 0.460 1.00 95.25 105 PHE A C 1
ATOM 812 O O . PHE A 1 105 ? 2.239 -1.500 0.832 1.00 95.25 105 PHE A O 1
ATOM 819 N N . GLU A 1 106 ? 3.883 -0.080 0.338 1.00 93.94 106 GLU A N 1
ATOM 820 C CA . GLU A 1 106 ? 3.092 1.109 0.674 1.00 93.94 106 GLU A CA 1
ATOM 821 C C . GLU A 1 106 ? 2.013 1.443 -0.359 1.00 93.94 106 GLU A C 1
ATOM 823 O O . GLU A 1 106 ? 1.023 2.097 -0.009 1.00 93.94 106 GLU A O 1
ATOM 828 N N . ARG A 1 107 ? 2.228 1.028 -1.610 1.00 95.31 107 ARG A N 1
ATOM 829 C CA . ARG A 1 107 ? 1.386 1.299 -2.781 1.00 95.31 107 ARG A CA 1
ATOM 830 C C . ARG A 1 107 ? 1.211 0.018 -3.598 1.00 95.31 107 ARG A C 1
ATOM 832 O O . ARG A 1 107 ? 2.024 -0.894 -3.443 1.00 95.31 107 ARG A O 1
ATOM 839 N N . PRO A 1 108 ? 0.189 -0.055 -4.470 1.00 97.62 108 PRO A N 1
ATOM 840 C CA . PRO A 1 108 ? 0.078 -1.154 -5.416 1.00 97.62 108 PRO A CA 1
ATOM 841 C C . PRO A 1 108 ? 1.371 -1.319 -6.214 1.00 97.62 108 PRO A C 1
ATOM 843 O O . PRO A 1 108 ? 2.020 -0.329 -6.561 1.00 97.62 108 PRO A O 1
ATOM 846 N N . VAL A 1 109 ? 1.717 -2.566 -6.520 1.00 97.44 109 VAL A N 1
ATOM 847 C CA . VAL A 1 109 ? 2.809 -2.873 -7.445 1.00 97.44 109 VAL A CA 1
ATOM 848 C C . VAL A 1 109 ? 2.493 -2.231 -8.796 1.00 97.44 109 VAL A C 1
ATOM 850 O O . VAL A 1 109 ? 1.367 -2.347 -9.276 1.00 97.44 109 VAL A O 1
ATOM 853 N N . ASP A 1 110 ? 3.482 -1.565 -9.393 1.00 97.31 110 ASP A N 1
ATOM 854 C CA . ASP A 1 110 ? 3.422 -1.042 -10.759 1.00 97.31 110 ASP A CA 1
ATOM 855 C C . ASP A 1 110 ? 4.222 -1.977 -11.682 1.00 97.31 110 ASP A C 1
ATOM 857 O O . ASP A 1 110 ? 5.457 -1.903 -11.715 1.00 97.31 110 ASP A O 1
ATOM 861 N N . PRO A 1 111 ? 3.554 -2.887 -12.416 1.00 97.25 111 PRO A N 1
ATOM 862 C CA . PRO A 1 111 ? 4.245 -3.868 -13.241 1.00 97.25 111 PRO A CA 1
ATOM 863 C C . PRO A 1 111 ? 5.020 -3.247 -14.402 1.00 97.25 111 PRO A C 1
ATOM 865 O O . PRO A 1 111 ? 6.020 -3.811 -14.845 1.00 97.25 111 PRO A O 1
ATOM 868 N N . VAL A 1 112 ? 4.572 -2.087 -14.892 1.00 97.06 112 VAL A N 1
ATOM 869 C CA . VAL A 1 112 ? 5.191 -1.390 -16.022 1.00 97.06 112 VAL A CA 1
ATOM 870 C C . VAL A 1 112 ? 6.471 -0.712 -15.559 1.00 97.06 112 VAL A C 1
ATOM 872 O O . VAL A 1 112 ? 7.523 -0.928 -16.158 1.00 97.06 112 VAL A O 1
ATOM 875 N N . ALA A 1 113 ? 6.411 0.044 -14.459 1.00 97.00 113 ALA A N 1
ATOM 876 C CA . ALA A 1 113 ? 7.580 0.725 -13.906 1.00 97.00 113 ALA A CA 1
ATOM 877 C C . ALA A 1 113 ? 8.674 -0.254 -13.447 1.00 97.00 113 ALA A C 1
ATOM 879 O O . ALA A 1 113 ? 9.859 0.064 -13.532 1.00 97.00 113 ALA A O 1
ATOM 880 N N . LEU A 1 114 ? 8.287 -1.445 -12.981 1.00 96.88 114 LEU A N 1
ATOM 881 C CA . LEU A 1 114 ? 9.211 -2.489 -12.524 1.00 96.88 114 LEU A CA 1
ATOM 882 C C . LEU A 1 114 ? 9.655 -3.458 -13.633 1.00 96.88 114 LEU A C 1
ATOM 884 O O . LEU A 1 114 ? 10.553 -4.266 -13.403 1.00 96.88 114 LEU A O 1
ATOM 888 N N . GLY A 1 115 ? 9.056 -3.392 -14.826 1.00 97.31 115 GLY A N 1
ATOM 889 C CA . GLY A 1 115 ? 9.388 -4.280 -15.942 1.00 97.31 115 GLY A CA 1
ATOM 890 C C . GLY A 1 115 ? 9.011 -5.750 -15.711 1.00 97.31 115 GLY A C 1
ATOM 891 O O . GLY A 1 115 ? 9.723 -6.634 -16.184 1.00 97.31 115 GLY A O 1
ATOM 892 N N . ILE A 1 116 ? 7.910 -6.010 -14.998 1.00 97.62 116 ILE A N 1
ATOM 893 C CA . ILE A 1 116 ? 7.380 -7.350 -14.667 1.00 97.62 116 ILE A CA 1
ATOM 894 C C . ILE A 1 116 ? 5.994 -7.571 -15.310 1.00 97.62 116 ILE A C 1
ATOM 896 O O . ILE A 1 116 ? 4.967 -7.575 -14.631 1.00 97.62 116 ILE A O 1
ATOM 900 N N . PRO A 1 117 ? 5.910 -7.704 -16.645 1.00 97.00 117 PRO A N 1
ATOM 901 C CA . PRO A 1 117 ? 4.636 -7.674 -17.374 1.00 97.00 117 PRO A CA 1
ATOM 902 C C . PRO A 1 117 ? 3.703 -8.862 -17.085 1.00 97.00 117 PRO A C 1
ATOM 904 O O . PRO A 1 117 ? 2.506 -8.780 -17.347 1.00 97.00 117 PRO A O 1
ATOM 907 N N . ASP A 1 118 ? 4.228 -9.958 -16.546 1.00 97.38 118 ASP A N 1
ATOM 908 C CA . ASP A 1 118 ? 3.497 -11.165 -16.156 1.00 97.38 118 ASP A CA 1
ATOM 909 C C . ASP A 1 118 ? 2.827 -11.058 -14.775 1.00 97.38 118 ASP A C 1
ATOM 911 O O . ASP A 1 118 ? 1.991 -11.896 -14.431 1.00 97.38 118 ASP A O 1
ATOM 915 N N . TYR A 1 119 ? 3.107 -10.001 -14.004 1.00 97.50 119 TYR A N 1
ATOM 916 C CA . TYR A 1 119 ? 2.523 -9.774 -12.680 1.00 97.50 119 TYR A CA 1
ATOM 917 C C . TYR A 1 119 ? 0.990 -9.953 -12.616 1.00 97.50 119 TYR A C 1
ATOM 919 O O . TYR A 1 119 ? 0.541 -10.725 -11.769 1.00 97.50 119 TYR A O 1
ATOM 927 N N . PRO A 1 120 ? 0.156 -9.333 -13.483 1.00 96.12 120 PRO A N 1
ATOM 928 C CA . PRO A 1 120 ? -1.297 -9.533 -13.429 1.00 96.12 120 PRO A CA 1
ATOM 929 C C . PRO A 1 120 ? -1.735 -10.948 -13.843 1.00 96.12 120 PRO A C 1
ATOM 931 O O . PRO A 1 120 ? -2.832 -11.387 -13.490 1.00 96.12 120 PRO A O 1
ATOM 934 N N . ALA A 1 121 ? -0.901 -11.679 -14.588 1.00 96.94 121 ALA A N 1
ATOM 935 C CA . ALA A 1 121 ? -1.179 -13.061 -14.951 1.00 96.94 121 ALA A CA 1
ATOM 936 C C . ALA A 1 121 ? -0.919 -14.010 -13.774 1.00 96.94 121 ALA A C 1
ATOM 938 O O . ALA A 1 121 ? -1.681 -14.957 -13.593 1.00 96.94 121 ALA A O 1
ATOM 939 N N . VAL A 1 122 ? 0.094 -13.742 -12.949 1.00 97.50 122 VAL A N 1
ATOM 940 C CA . VAL A 1 122 ? 0.461 -14.589 -11.804 1.00 97.50 122 VAL A CA 1
ATOM 941 C C . VAL A 1 122 ? -0.307 -14.193 -10.536 1.00 97.50 122 VAL A C 1
ATOM 943 O O . VAL A 1 122 ? -0.890 -15.044 -9.867 1.00 97.50 122 VAL A O 1
ATOM 946 N N . ILE A 1 123 ? -0.376 -12.900 -10.217 1.00 96.50 123 ILE A N 1
ATOM 947 C CA . ILE A 1 123 ? -0.977 -12.381 -8.982 1.00 96.50 123 ILE A CA 1
ATOM 948 C C . ILE A 1 123 ? -2.424 -11.946 -9.235 1.00 96.50 123 ILE A C 1
ATOM 950 O O . ILE A 1 123 ? -2.697 -10.849 -9.716 1.00 96.50 123 ILE A O 1
ATOM 954 N N . LYS A 1 124 ? -3.378 -12.810 -8.868 1.00 97.56 124 LYS A N 1
ATOM 955 C CA . LYS A 1 124 ? -4.817 -12.614 -9.142 1.00 97.56 124 LYS A CA 1
ATOM 956 C C . LYS A 1 124 ? -5.500 -11.566 -8.257 1.00 97.56 124 LYS A C 1
ATOM 958 O O . LYS A 1 124 ? -6.495 -10.970 -8.662 1.00 97.56 124 LYS A O 1
ATOM 963 N N . HIS A 1 125 ? -4.973 -11.336 -7.055 1.00 97.06 125 HIS A N 1
ATOM 964 C CA . HIS A 1 125 ? -5.554 -10.426 -6.064 1.00 97.06 125 HIS A CA 1
ATOM 965 C C . HIS A 1 125 ? -4.479 -9.484 -5.502 1.00 97.06 125 HIS A C 1
ATOM 967 O O . HIS A 1 125 ? -3.994 -9.702 -4.391 1.00 97.06 125 HIS A O 1
ATOM 973 N N . PRO A 1 126 ? -4.065 -8.451 -6.260 1.00 97.25 126 PRO A N 1
ATOM 974 C CA . PRO A 1 126 ? -3.038 -7.518 -5.806 1.00 97.25 126 PRO A CA 1
ATOM 975 C C . PRO A 1 126 ? -3.481 -6.768 -4.542 1.00 97.25 126 PRO A C 1
ATOM 977 O O . PRO A 1 126 ? -4.656 -6.423 -4.383 1.00 97.25 126 PRO A O 1
ATOM 980 N N . MET A 1 127 ? -2.531 -6.505 -3.640 1.00 97.81 127 MET A N 1
ATOM 981 C CA . MET A 1 127 ? -2.770 -5.796 -2.382 1.00 97.81 127 MET A CA 1
ATOM 982 C C . MET A 1 127 ? -1.548 -4.992 -1.943 1.00 97.81 127 MET A C 1
ATOM 984 O O . MET A 1 127 ? -0.413 -5.380 -2.202 1.00 97.81 127 MET A O 1
ATOM 988 N N . ASP A 1 128 ? -1.804 -3.909 -1.213 1.00 97.25 128 ASP A N 1
ATOM 989 C CA . ASP A 1 128 ? -0.799 -3.051 -0.592 1.00 97.25 128 ASP A CA 1
ATOM 990 C C . ASP A 1 128 ? -1.307 -2.473 0.741 1.00 97.25 128 ASP A C 1
ATOM 992 O O . ASP A 1 128 ? -2.514 -2.404 1.003 1.00 97.25 128 ASP A O 1
ATOM 996 N N . LEU A 1 129 ? -0.386 -2.018 1.592 1.00 96.38 129 LEU A N 1
ATOM 997 C CA . LEU A 1 129 ? -0.692 -1.446 2.905 1.00 96.38 129 LEU A CA 1
ATOM 998 C C . LEU A 1 129 ? -1.508 -0.1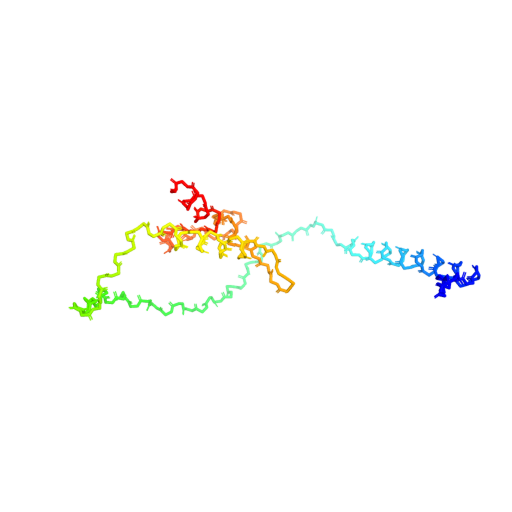51 2.805 1.00 96.38 129 LEU A C 1
ATOM 1000 O O . LEU A 1 129 ? -2.248 0.182 3.730 1.00 96.38 129 LEU A O 1
ATOM 1004 N N . GLY A 1 130 ? -1.395 0.606 1.711 1.00 94.75 130 GLY A N 1
ATOM 1005 C CA . GLY A 1 130 ? -2.251 1.757 1.430 1.00 94.75 130 GLY A CA 1
ATOM 1006 C C . GLY A 1 130 ? -3.705 1.355 1.197 1.00 94.75 130 GLY A C 1
ATOM 1007 O O . GLY A 1 130 ? -4.606 1.955 1.787 1.00 94.75 130 GLY A O 1
ATOM 1008 N N . THR A 1 131 ? -3.948 0.322 0.396 1.00 96.56 131 THR A N 1
ATOM 1009 C CA . THR A 1 131 ? -5.289 -0.218 0.145 1.00 96.56 131 THR A CA 1
ATOM 1010 C C . THR A 1 131 ? -5.905 -0.814 1.406 1.00 96.56 131 THR A C 1
ATOM 1012 O O . THR A 1 131 ? -7.059 -0.504 1.710 1.00 96.56 131 THR A O 1
ATOM 1015 N N . VAL A 1 132 ? -5.154 -1.604 2.182 1.00 95.50 132 VAL A N 1
ATOM 1016 C CA . VAL A 1 132 ? -5.638 -2.158 3.462 1.00 95.50 132 VAL A CA 1
ATOM 1017 C C . VAL A 1 132 ? -6.024 -1.040 4.428 1.00 95.50 132 VAL A C 1
ATOM 1019 O O . VAL A 1 132 ? -7.126 -1.056 4.974 1.00 95.50 132 VAL A O 1
ATOM 1022 N N . TYR A 1 133 ? -5.162 -0.033 4.585 1.00 93.38 133 TYR A N 1
ATOM 1023 C CA . TYR A 1 133 ? -5.429 1.115 5.450 1.00 93.38 133 TYR A CA 1
ATOM 1024 C C . TYR A 1 133 ? -6.715 1.853 5.039 1.00 93.38 133 TYR A C 1
ATOM 1026 O O . TYR A 1 133 ? -7.611 2.038 5.858 1.00 93.38 133 TYR A O 1
ATOM 1034 N N . LYS A 1 134 ? -6.875 2.169 3.745 1.00 93.19 134 LYS A N 1
ATOM 1035 C CA . LYS A 1 134 ? -8.087 2.822 3.214 1.00 93.19 134 LYS A CA 1
ATOM 1036 C C . LYS A 1 134 ? -9.357 1.996 3.433 1.00 93.19 134 LYS A C 1
ATOM 1038 O O . LYS A 1 134 ? -10.425 2.567 3.622 1.00 93.19 134 LYS A O 1
ATOM 1043 N N . ARG A 1 135 ? -9.275 0.664 3.363 1.00 92.81 135 ARG A N 1
ATOM 1044 C CA . ARG A 1 135 ? -10.422 -0.225 3.618 1.00 92.81 135 ARG A CA 1
ATOM 1045 C C . ARG A 1 135 ? -10.812 -0.237 5.091 1.00 92.81 135 ARG A C 1
ATOM 1047 O O . ARG A 1 135 ? -12.001 -0.255 5.385 1.00 92.81 135 ARG A O 1
ATOM 1054 N N . LEU A 1 136 ? -9.830 -0.208 5.991 1.00 90.75 136 LEU A N 1
ATOM 1055 C CA . LEU A 1 136 ? -10.076 -0.099 7.427 1.00 90.75 136 LEU A CA 1
ATOM 1056 C C . LEU A 1 136 ? -10.664 1.266 7.799 1.00 90.75 136 LEU A C 1
ATOM 1058 O O . LEU A 1 136 ? -11.501 1.321 8.689 1.00 90.75 136 LEU A O 1
ATOM 1062 N N . ASP A 1 137 ? -10.266 2.348 7.130 1.00 84.44 137 ASP A N 1
ATOM 1063 C CA . ASP A 1 137 ? -10.791 3.698 7.395 1.00 84.44 137 ASP A CA 1
ATOM 1064 C C . ASP A 1 137 ? -12.233 3.915 6.924 1.00 84.44 137 ASP A C 1
ATOM 1066 O O . ASP A 1 137 ? -12.920 4.781 7.452 1.00 84.44 137 ASP A O 1
ATOM 1070 N N . LYS A 1 138 ? -12.706 3.124 5.957 1.00 77.00 138 LYS A N 1
ATOM 1071 C CA . LYS A 1 138 ? -14.094 3.167 5.464 1.00 77.00 138 LYS A CA 1
ATOM 1072 C C . LYS A 1 138 ? -15.082 2.356 6.316 1.00 77.00 138 LYS A C 1
ATOM 1074 O O . LYS A 1 138 ? -16.262 2.324 5.976 1.00 77.00 138 LYS A O 1
ATOM 1079 N N . LYS A 1 139 ? -14.600 1.679 7.360 1.00 58.03 139 LYS A N 1
ATOM 1080 C CA . LYS A 1 139 ? -15.406 1.007 8.385 1.00 58.03 139 LYS A CA 1
ATOM 1081 C C . LYS A 1 139 ? -15.339 1.789 9.688 1.00 58.03 139 LYS A C 1
ATOM 1083 O O . LYS A 1 139 ? -16.399 1.864 10.334 1.00 58.03 139 LYS A O 1
#

pLDDT: mean 74.0, std 21.06, range [39.03, 97.81]

Radius of gyration: 28.07 Å; chains: 1; bounding box: 59×58×71 Å

Sequence (139 aa):
SSVPPRTMDPAKRKELLLQAHSLRDKAKNLSEKITHEPASKAANRKRPVQEQPVYAELTPAAPATPIDEAAGDFHFSQAPDALKKCKTLIAALKKPWPGWQNNPFERPVDPVALGIPDYPAVIKHPMDLGTVYKRLDKK